Protein AF-A0A2G4FT51-F1 (afdb_monomer_lite)

Radius of gyration: 12.13 Å; chains: 1; bounding box: 29×29×32 Å

Structure (mmCIF, N/CA/C/O backbone):
data_AF-A0A2G4FT51-F1
#
_entry.id   AF-A0A2G4FT51-F1
#
loop_
_atom_site.group_PDB
_atom_site.id
_atom_site.type_symbol
_atom_site.label_atom_id
_atom_site.label_alt_id
_atom_site.label_comp_id
_atom_site.label_asym_id
_atom_site.label_entity_id
_atom_site.label_seq_id
_atom_site.pdbx_PDB_ins_code
_atom_site.Cartn_x
_atom_site.Cartn_y
_atom_site.Cartn_z
_atom_site.occupancy
_atom_site.B_iso_or_equiv
_atom_site.auth_seq_id
_atom_site.auth_comp_id
_atom_site.auth_asym_id
_atom_site.auth_atom_id
_atom_site.pdbx_PDB_model_num
ATOM 1 N N . MET A 1 1 ? 11.221 -4.744 -6.778 1.00 82.75 1 MET A N 1
ATOM 2 C CA . MET A 1 1 ? 9.784 -5.103 -6.792 1.00 82.75 1 MET A CA 1
ATOM 3 C C . MET A 1 1 ? 9.338 -5.715 -5.475 1.00 82.75 1 MET A C 1
ATOM 5 O O . MET A 1 1 ? 8.556 -5.073 -4.787 1.00 82.75 1 MET A O 1
ATOM 9 N N . ALA A 1 2 ? 9.886 -6.864 -5.067 1.00 88.75 2 ALA A N 1
ATOM 10 C CA . ALA A 1 2 ? 9.519 -7.524 -3.807 1.00 88.75 2 ALA A CA 1
ATOM 11 C C . ALA A 1 2 ? 9.589 -6.599 -2.575 1.00 88.75 2 ALA A C 1
ATOM 13 O O . ALA A 1 2 ? 8.644 -6.533 -1.800 1.00 88.75 2 ALA A O 1
ATOM 14 N N . LEU A 1 3 ? 10.651 -5.794 -2.443 1.00 91.88 3 LEU A N 1
ATOM 15 C CA . LEU A 1 3 ? 10.800 -4.863 -1.317 1.00 91.88 3 LEU A CA 1
ATOM 16 C C . LEU A 1 3 ? 9.709 -3.772 -1.285 1.00 91.88 3 LEU A C 1
ATOM 18 O O . LEU A 1 3 ? 9.207 -3.431 -0.217 1.00 91.88 3 LEU A O 1
ATOM 22 N N . ALA A 1 4 ? 9.307 -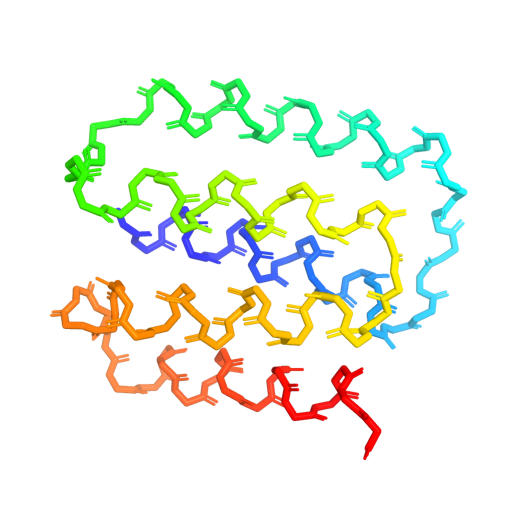3.252 -2.451 1.00 94.00 4 ALA A N 1
ATOM 23 C CA . ALA A 1 4 ? 8.231 -2.264 -2.568 1.00 94.00 4 ALA A CA 1
ATOM 24 C C . ALA A 1 4 ? 6.864 -2.872 -2.207 1.00 94.00 4 ALA A C 1
ATOM 26 O O . ALA A 1 4 ? 6.073 -2.243 -1.499 1.00 94.00 4 ALA A O 1
ATOM 27 N N . ALA A 1 5 ? 6.616 -4.116 -2.634 1.00 94.38 5 ALA A N 1
ATOM 28 C CA . ALA A 1 5 ? 5.429 -4.885 -2.267 1.00 94.38 5 ALA A CA 1
ATOM 29 C C . ALA A 1 5 ? 5.381 -5.174 -0.766 1.00 94.38 5 ALA A C 1
ATOM 31 O O . ALA A 1 5 ? 4.379 -4.863 -0.128 1.00 94.38 5 ALA A O 1
ATOM 32 N N . LEU A 1 6 ? 6.482 -5.649 -0.182 1.00 94.50 6 LEU A N 1
ATOM 33 C CA . LEU A 1 6 ? 6.592 -5.903 1.252 1.00 94.50 6 LEU A CA 1
ATOM 34 C C . LEU A 1 6 ? 6.326 -4.639 2.077 1.00 94.50 6 LEU A C 1
ATOM 36 O O . LEU A 1 6 ? 5.566 -4.675 3.042 1.00 94.50 6 LEU A O 1
ATOM 40 N N . MET A 1 7 ? 6.922 -3.506 1.698 1.00 95.88 7 MET A N 1
ATOM 41 C CA . MET A 1 7 ? 6.712 -2.239 2.402 1.00 95.88 7 MET A CA 1
ATOM 42 C C . MET A 1 7 ? 5.268 -1.745 2.301 1.00 95.88 7 MET A C 1
ATOM 44 O O . MET A 1 7 ? 4.705 -1.323 3.311 1.00 95.88 7 MET A O 1
ATOM 48 N N . SER A 1 8 ? 4.650 -1.854 1.123 1.00 95.31 8 SER A N 1
ATOM 49 C CA . SER A 1 8 ? 3.240 -1.489 0.926 1.00 95.31 8 SER A CA 1
ATOM 50 C C . SER A 1 8 ? 2.313 -2.392 1.742 1.00 95.31 8 SER A C 1
ATOM 52 O O . SER A 1 8 ? 1.435 -1.898 2.445 1.00 95.31 8 SER A O 1
ATOM 54 N N . ALA A 1 9 ? 2.568 -3.704 1.742 1.00 94.69 9 ALA A N 1
ATOM 55 C CA . ALA A 1 9 ? 1.837 -4.682 2.544 1.00 94.69 9 ALA A CA 1
ATOM 56 C C . ALA A 1 9 ? 1.977 -4.420 4.047 1.00 94.69 9 ALA A C 1
ATOM 58 O O . ALA A 1 9 ? 1.009 -4.537 4.791 1.00 94.69 9 ALA A O 1
ATOM 59 N N . ARG A 1 10 ? 3.172 -4.029 4.508 1.00 94.00 10 ARG A N 1
ATOM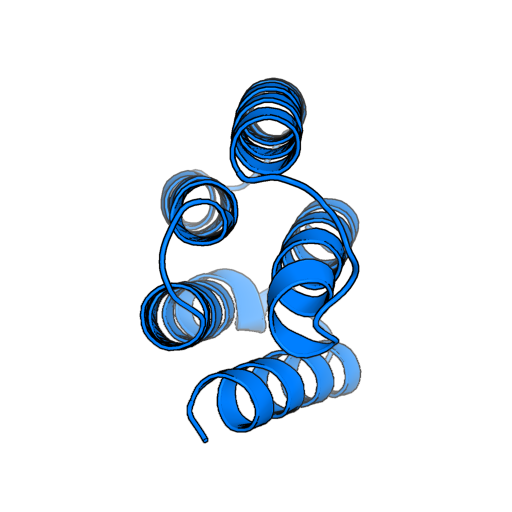 60 C CA . ARG A 1 10 ? 3.421 -3.717 5.919 1.00 94.00 10 ARG A CA 1
ATOM 61 C C . ARG A 1 10 ? 2.634 -2.491 6.378 1.00 94.00 10 ARG A C 1
ATOM 63 O O . ARG A 1 10 ? 2.080 -2.518 7.471 1.00 94.00 10 ARG A O 1
ATOM 70 N N . LEU A 1 11 ? 2.564 -1.442 5.557 1.00 93.75 11 LEU A N 1
ATOM 71 C CA . LEU A 1 11 ? 1.749 -0.263 5.864 1.00 93.75 11 LEU A CA 1
ATOM 72 C C . LEU A 1 11 ? 0.251 -0.586 5.816 1.00 93.75 11 LEU A C 1
ATOM 74 O O . LEU A 1 11 ? -0.479 -0.196 6.722 1.00 93.75 11 LEU A O 1
ATOM 78 N N . ALA A 1 12 ? -0.191 -1.352 4.816 1.00 93.62 12 ALA A N 1
ATOM 79 C CA . ALA A 1 12 ? -1.577 -1.802 4.701 1.00 93.62 12 ALA A CA 1
ATOM 80 C C . ALA A 1 12 ? -2.008 -2.671 5.896 1.00 93.62 12 ALA A C 1
ATOM 82 O O . ALA A 1 12 ? -3.098 -2.497 6.434 1.00 93.62 12 ALA A O 1
ATOM 83 N N . ARG A 1 13 ? -1.132 -3.565 6.369 1.00 91.75 13 ARG A N 1
ATOM 84 C CA . ARG A 1 13 ? -1.394 -4.410 7.540 1.00 91.75 13 ARG A CA 1
ATOM 85 C C . ARG A 1 13 ? -1.568 -3.604 8.824 1.00 91.75 13 ARG A C 1
ATOM 87 O O . ARG A 1 13 ? -2.442 -3.957 9.605 1.00 91.75 13 ARG A O 1
ATOM 94 N N . GLY A 1 14 ? -0.825 -2.510 8.998 1.00 88.00 14 GLY A N 1
ATOM 95 C CA . GLY A 1 14 ? -1.007 -1.606 10.141 1.00 88.00 14 GLY A CA 1
ATOM 96 C C . GLY A 1 14 ? -2.396 -0.954 10.193 1.00 88.00 14 GLY A C 1
ATOM 97 O O . GLY A 1 14 ? -2.846 -0.556 11.261 1.00 88.00 14 GLY A O 1
ATOM 98 N N . VAL A 1 15 ? -3.107 -0.882 9.059 1.00 88.25 15 VAL A N 1
ATOM 99 C CA . VAL A 1 15 ? -4.512 -0.437 9.013 1.00 88.25 15 VAL A CA 1
ATOM 100 C C . VAL A 1 15 ? -5.472 -1.571 9.401 1.00 88.25 15 VAL A C 1
ATOM 102 O O . VAL A 1 15 ? -6.484 -1.314 10.045 1.00 88.25 15 VAL A O 1
ATOM 105 N N . ALA A 1 16 ? -5.156 -2.824 9.050 1.00 82.50 16 ALA A N 1
ATOM 106 C CA . ALA A 1 16 ? -6.001 -3.994 9.319 1.00 82.50 16 ALA A CA 1
ATOM 107 C C . ALA A 1 16 ? -5.996 -4.431 10.792 1.00 82.50 16 ALA A C 1
ATOM 109 O O . ALA A 1 16 ? -7.023 -4.841 11.321 1.00 82.50 16 ALA A O 1
ATOM 110 N N . THR A 1 17 ? -4.839 -4.379 11.455 1.00 70.44 17 THR A N 1
ATOM 111 C CA . THR A 1 17 ? -4.666 -4.914 12.817 1.00 70.44 17 THR A CA 1
ATOM 112 C C . THR A 1 17 ? -5.180 -3.983 13.912 1.00 70.44 17 THR A C 1
ATOM 114 O O . THR A 1 17 ? -5.043 -4.306 15.090 1.00 70.44 17 THR A O 1
ATOM 117 N N . GLY A 1 18 ? -5.741 -2.822 13.552 1.00 62.34 18 GLY A N 1
ATOM 118 C CA . GLY A 1 18 ? -6.051 -1.774 14.523 1.00 62.34 18 GLY A CA 1
ATOM 119 C C . GLY A 1 18 ? -4.806 -1.299 15.278 1.00 62.34 18 GLY A C 1
ATOM 120 O O . GLY A 1 18 ? -4.937 -0.756 16.374 1.00 62.34 18 GLY A O 1
ATOM 121 N N . GLU A 1 19 ? -3.606 -1.530 14.720 1.00 58.62 19 GLU A N 1
ATOM 122 C CA . GLU A 1 19 ? -2.360 -1.034 15.292 1.00 58.62 19 GLU A CA 1
ATOM 123 C C . GLU A 1 19 ? -2.504 0.475 15.503 1.00 58.62 19 GLU A C 1
ATOM 125 O O . GLU A 1 19 ? -2.872 1.231 14.603 1.00 58.62 19 GLU A O 1
ATOM 130 N N . THR A 1 20 ? -2.240 0.870 16.743 1.00 64.06 20 THR A N 1
ATOM 131 C CA . THR A 1 20 ? -2.544 2.124 17.448 1.00 64.06 20 THR A CA 1
ATOM 132 C C . THR A 1 20 ? -1.865 3.374 16.882 1.00 64.06 20 THR A C 1
ATOM 134 O O . THR A 1 20 ? -1.649 4.346 17.600 1.00 64.06 20 THR A O 1
ATOM 137 N N . LEU A 1 21 ? -1.511 3.385 15.599 1.00 78.81 21 LEU A N 1
ATOM 138 C CA . LEU A 1 21 ? -0.920 4.549 14.967 1.00 78.81 21 LEU A CA 1
ATOM 139 C C . LEU A 1 21 ? -1.984 5.608 14.737 1.00 78.81 21 LEU A C 1
ATOM 141 O O . LEU A 1 21 ? -2.945 5.408 13.983 1.00 78.81 21 LEU A O 1
ATOM 1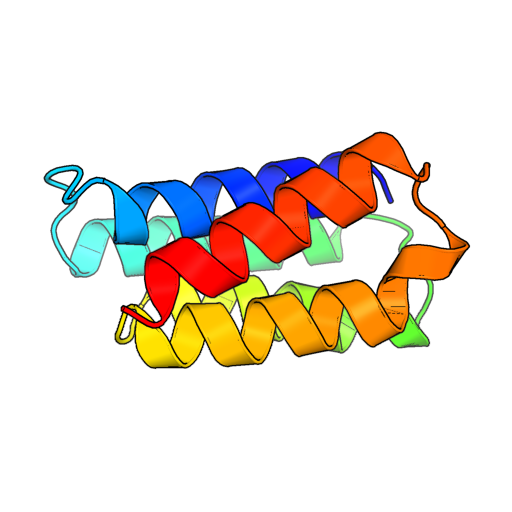45 N N . GLN A 1 22 ? -1.770 6.766 15.351 1.00 87.50 22 GLN A N 1
ATOM 146 C CA . GLN A 1 22 ? -2.601 7.931 15.110 1.00 87.50 22 GLN A CA 1
ATOM 147 C C . GLN A 1 22 ? -2.515 8.330 13.633 1.00 87.50 22 GLN A C 1
ATOM 149 O O . GLN A 1 22 ? -1.513 8.088 12.952 1.00 87.50 22 GLN A O 1
ATOM 154 N N . LEU A 1 23 ? -3.568 8.971 13.116 1.00 88.50 23 LEU A N 1
ATOM 155 C CA . LEU A 1 23 ? -3.636 9.368 11.706 1.00 88.50 23 LEU A CA 1
ATOM 156 C C . LEU A 1 23 ? -2.402 10.176 11.269 1.00 88.50 23 LEU A C 1
ATOM 158 O O . LEU A 1 23 ? -1.847 9.902 10.207 1.00 88.50 23 LEU A O 1
ATOM 162 N N . GLY A 1 24 ? -1.926 11.106 12.104 1.00 90.25 24 GLY A N 1
ATOM 163 C CA . GLY A 1 24 ? -0.728 11.900 11.811 1.00 90.25 24 GLY A CA 1
ATOM 164 C C . GLY A 1 24 ? 0.524 11.047 11.579 1.00 90.25 24 GLY A C 1
ATOM 165 O O . GLY A 1 24 ? 1.288 11.296 10.650 1.00 90.25 24 GLY A O 1
ATOM 166 N N . GLU A 1 25 ? 0.704 9.972 12.344 1.00 92.31 25 GLU A N 1
ATOM 167 C CA . GLU A 1 25 ? 1.833 9.059 12.167 1.00 92.31 25 GLU A CA 1
ATOM 168 C C . GLU A 1 25 ? 1.701 8.220 10.892 1.00 92.31 25 GLU A C 1
ATOM 170 O O . GLU A 1 25 ? 2.706 7.910 10.244 1.00 92.31 25 GLU A O 1
ATOM 175 N N . ARG A 1 26 ? 0.469 7.856 10.507 1.00 92.31 26 ARG A N 1
ATOM 176 C CA . ARG A 1 26 ? 0.204 7.167 9.234 1.00 92.31 26 ARG A CA 1
ATOM 177 C C . ARG A 1 26 ? 0.504 8.072 8.045 1.00 92.31 26 ARG A C 1
ATOM 179 O O . ARG A 1 26 ? 1.133 7.616 7.094 1.00 92.31 26 ARG A O 1
ATOM 186 N N . VAL A 1 27 ? 0.141 9.353 8.126 1.00 94.56 27 VAL A N 1
ATOM 187 C CA . VAL A 1 27 ? 0.473 10.367 7.112 1.00 94.56 27 VAL A CA 1
ATOM 188 C C . VAL A 1 27 ? 1.988 10.502 6.955 1.00 94.56 27 VAL A C 1
ATOM 190 O O . VAL A 1 27 ? 2.496 10.394 5.838 1.00 94.56 27 VAL A O 1
ATOM 193 N N . THR A 1 28 ? 2.728 10.644 8.058 1.00 95.38 28 THR A N 1
ATOM 194 C CA . THR A 1 28 ? 4.198 10.733 8.028 1.00 95.38 28 THR A CA 1
ATOM 195 C C . THR A 1 28 ? 4.831 9.483 7.416 1.00 95.38 28 THR A C 1
ATOM 197 O O . THR A 1 28 ? 5.709 9.586 6.556 1.00 95.38 28 THR A O 1
ATOM 200 N N . ARG A 1 29 ? 4.362 8.286 7.799 1.00 94.50 29 ARG A N 1
ATOM 201 C CA . ARG A 1 29 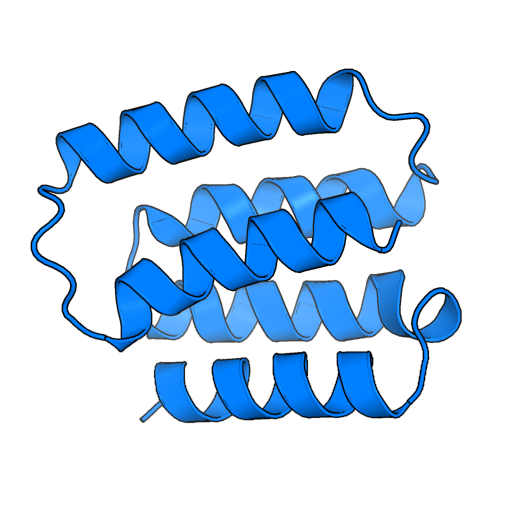? 4.858 7.024 7.226 1.00 94.50 29 ARG A CA 1
ATOM 202 C C . ARG A 1 29 ? 4.542 6.898 5.737 1.00 94.50 29 ARG A C 1
ATOM 204 O O . ARG A 1 29 ? 5.415 6.472 4.984 1.00 94.50 29 ARG A O 1
ATOM 211 N N . ALA A 1 30 ? 3.343 7.285 5.305 1.00 95.81 30 ALA A N 1
ATOM 212 C CA . ALA A 1 30 ? 2.959 7.262 3.897 1.00 95.81 30 ALA A CA 1
ATOM 213 C C . ALA A 1 30 ? 3.816 8.226 3.061 1.00 95.81 30 ALA A C 1
ATOM 215 O O . ALA A 1 30 ? 4.308 7.856 1.996 1.00 95.81 30 ALA A O 1
ATOM 216 N N . ALA A 1 31 ? 4.068 9.440 3.561 1.00 96.38 31 ALA A N 1
ATOM 217 C CA . ALA A 1 31 ? 4.939 10.407 2.898 1.00 96.38 31 ALA A CA 1
ATOM 218 C C . ALA A 1 31 ? 6.378 9.879 2.756 1.00 96.38 31 ALA A C 1
ATOM 220 O O . ALA A 1 31 ? 6.921 9.866 1.649 1.00 96.38 31 ALA A O 1
ATOM 221 N N . ALA A 1 32 ? 6.964 9.365 3.843 1.00 96.50 32 ALA A N 1
ATOM 222 C CA . ALA A 1 32 ? 8.306 8.784 3.824 1.00 96.50 32 ALA A CA 1
ATOM 223 C C . ALA A 1 32 ? 8.402 7.583 2.866 1.00 96.50 32 ALA A C 1
ATOM 225 O O . ALA A 1 32 ? 9.363 7.462 2.105 1.00 96.50 32 ALA A O 1
ATOM 226 N N . ALA A 1 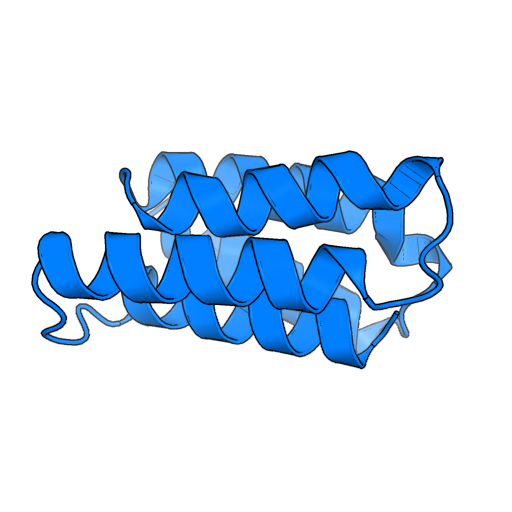33 ? 7.383 6.722 2.847 1.00 96.62 33 ALA A N 1
ATOM 227 C CA . ALA A 1 33 ? 7.333 5.583 1.941 1.00 96.62 33 ALA A CA 1
ATOM 228 C C . ALA A 1 33 ? 7.196 6.004 0.470 1.00 96.62 33 ALA A C 1
ATOM 230 O O . ALA A 1 33 ? 7.843 5.391 -0.373 1.00 96.62 33 ALA A O 1
ATOM 231 N N . LYS A 1 34 ? 6.442 7.064 0.141 1.00 95.81 34 LYS A N 1
ATOM 232 C CA . LYS A 1 34 ? 6.394 7.608 -1.231 1.00 95.81 34 LYS A CA 1
ATOM 233 C C . LYS A 1 34 ? 7.764 8.115 -1.694 1.00 95.81 34 LYS A C 1
ATOM 235 O O . LYS A 1 34 ? 8.170 7.806 -2.813 1.00 95.81 34 LYS A O 1
ATOM 240 N N . VAL A 1 35 ? 8.495 8.831 -0.836 1.00 96.44 35 VAL A N 1
ATOM 241 C CA . VAL A 1 35 ? 9.864 9.297 -1.137 1.00 96.44 35 VAL A CA 1
ATOM 242 C C . VAL A 1 35 ? 10.804 8.113 -1.361 1.00 96.44 35 VAL A C 1
ATOM 244 O O . VAL A 1 35 ? 11.543 8.082 -2.342 1.00 96.44 35 VAL A O 1
ATOM 247 N N . TRP A 1 36 ? 10.738 7.106 -0.491 1.00 96.56 36 TRP A N 1
ATOM 248 C CA . TRP A 1 36 ? 11.543 5.898 -0.633 1.00 96.56 36 TRP A CA 1
ATOM 249 C C . TRP A 1 36 ? 11.179 5.089 -1.889 1.00 96.56 36 TRP A C 1
ATOM 251 O O . TRP A 1 36 ? 12.063 4.633 -2.599 1.00 96.56 36 TRP A O 1
ATOM 261 N N . LEU A 1 37 ? 9.897 4.959 -2.241 1.00 95.19 37 LEU A N 1
ATOM 262 C CA . LEU A 1 37 ? 9.479 4.305 -3.487 1.00 95.19 37 LEU A CA 1
ATOM 263 C C . LEU A 1 37 ? 10.005 5.037 -4.729 1.00 95.19 37 LEU A C 1
ATOM 265 O O . LEU A 1 37 ? 10.360 4.385 -5.709 1.00 95.19 37 LEU A O 1
ATOM 269 N N . ALA A 1 38 ? 10.071 6.370 -4.687 1.00 93.00 38 ALA A N 1
ATOM 270 C CA . ALA A 1 38 ? 10.598 7.180 -5.781 1.00 93.00 38 ALA A CA 1
ATOM 271 C C . ALA A 1 38 ? 12.110 6.991 -5.998 1.00 93.00 38 ALA A C 1
ATOM 273 O O . ALA A 1 38 ? 12.584 7.212 -7.111 1.00 93.00 38 ALA A O 1
ATOM 274 N N . SER A 1 39 ? 12.859 6.550 -4.978 1.00 94.81 39 SER A N 1
ATOM 275 C CA . SER A 1 39 ? 14.285 6.232 -5.121 1.00 94.81 39 SER A CA 1
ATOM 276 C C . SER A 1 39 ? 14.545 4.837 -5.700 1.00 94.81 39 SER A C 1
ATOM 278 O O . SER A 1 39 ? 15.668 4.537 -6.103 1.00 94.81 39 SER A O 1
ATOM 280 N N . LEU A 1 40 ? 13.522 3.978 -5.785 1.00 93.06 40 LEU A N 1
ATOM 281 C CA . LEU A 1 40 ? 13.645 2.639 -6.351 1.00 93.06 40 LEU A CA 1
ATOM 282 C C . LEU A 1 40 ? 13.492 2.649 -7.877 1.00 93.06 40 LEU A C 1
ATOM 284 O O . LEU A 1 40 ? 12.603 3.287 -8.444 1.00 93.06 40 LEU A O 1
ATOM 288 N N . ALA A 1 41 ? 14.291 1.823 -8.552 1.00 91.25 41 ALA A N 1
ATOM 289 C CA . ALA A 1 41 ? 14.158 1.555 -9.982 1.00 91.25 41 ALA A CA 1
ATOM 290 C C . ALA A 1 41 ? 12.959 0.624 -10.272 1.00 91.25 41 ALA A C 1
ATOM 292 O O . ALA A 1 41 ? 13.118 -0.546 -10.614 1.00 91.25 41 ALA A O 1
ATOM 293 N N . LEU A 1 42 ? 11.736 1.133 -10.090 1.00 88.69 42 LEU A N 1
ATOM 294 C CA . LEU A 1 42 ? 10.496 0.410 -10.394 1.00 88.69 42 LEU A CA 1
ATOM 295 C C . LEU A 1 42 ? 10.057 0.647 -11.850 1.00 88.69 42 LEU A C 1
ATOM 297 O O . LEU A 1 42 ? 10.173 1.787 -12.330 1.00 88.69 42 LEU A O 1
ATOM 301 N N . PRO A 1 43 ? 9.485 -0.372 -12.529 1.00 89.94 43 PRO A N 1
ATOM 302 C CA . PRO A 1 43 ? 8.824 -0.205 -13.822 1.00 89.94 43 PRO A CA 1
ATOM 303 C C . PRO A 1 43 ? 7.779 0.909 -13.775 1.00 89.94 43 PRO A C 1
ATOM 305 O O . PRO A 1 43 ? 7.001 0.988 -12.819 1.00 89.94 43 PRO A O 1
ATOM 308 N N . ALA A 1 44 ? 7.726 1.744 -14.817 1.00 88.06 44 ALA A N 1
ATOM 309 C CA . ALA A 1 44 ? 6.837 2.907 -14.877 1.00 88.06 44 ALA A CA 1
ATOM 310 C C . ALA A 1 44 ? 5.362 2.547 -14.618 1.00 88.06 44 ALA A C 1
ATOM 312 O O . ALA A 1 44 ? 4.674 3.250 -13.880 1.00 88.06 44 ALA A O 1
ATOM 313 N N . THR A 1 45 ? 4.919 1.401 -15.138 1.00 88.81 45 THR A N 1
ATOM 314 C CA . THR A 1 45 ? 3.561 0.855 -14.985 1.00 88.81 45 THR A CA 1
ATOM 315 C C . THR A 1 45 ? 3.184 0.533 -13.536 1.00 88.81 45 THR A C 1
ATOM 317 O O . THR A 1 45 ? 2.010 0.564 -13.183 1.00 88.81 45 THR A O 1
ATOM 320 N N . THR A 1 46 ? 4.169 0.270 -12.672 1.00 92.62 46 THR A N 1
ATOM 321 C CA . THR A 1 46 ? 3.949 -0.137 -11.271 1.00 92.62 46 THR A CA 1
ATOM 322 C C . THR A 1 46 ? 4.115 1.003 -10.267 1.00 92.62 46 THR A C 1
ATOM 324 O O . THR A 1 46 ? 3.607 0.912 -9.150 1.00 92.62 46 THR A O 1
ATOM 327 N N . ARG A 1 47 ? 4.756 2.114 -10.661 1.00 92.56 47 ARG A N 1
ATOM 328 C CA . ARG A 1 47 ? 5.021 3.264 -9.774 1.00 92.56 47 ARG A CA 1
ATOM 329 C C . ARG A 1 47 ? 3.742 3.867 -9.198 1.00 92.56 47 ARG A C 1
ATOM 331 O O . ARG A 1 47 ? 3.658 4.094 -7.993 1.00 92.56 47 ARG A O 1
ATOM 338 N N . VAL A 1 48 ? 2.745 4.101 -10.052 1.00 93.94 48 VAL A N 1
ATOM 339 C CA . VAL A 1 48 ? 1.464 4.697 -9.644 1.00 93.94 48 VAL A CA 1
ATOM 340 C C . VAL A 1 48 ? 0.684 3.768 -8.701 1.00 93.94 48 VAL A C 1
ATOM 342 O O . VAL A 1 48 ? 0.285 4.241 -7.637 1.00 93.94 48 VAL A O 1
ATOM 345 N N . PRO A 1 49 ? 0.504 2.465 -9.001 1.00 95.31 49 PRO A N 1
ATOM 346 C CA . PRO A 1 49 ? -0.107 1.520 -8.064 1.00 95.31 49 PRO A CA 1
ATOM 347 C C . PRO A 1 49 ? 0.573 1.465 -6.687 1.00 95.31 49 PRO A C 1
ATOM 349 O O . PRO A 1 49 ? -0.123 1.486 -5.673 1.00 95.31 49 PRO A O 1
ATOM 352 N N . PHE A 1 50 ? 1.911 1.465 -6.627 1.00 96.06 50 PHE A N 1
ATOM 353 C CA . PHE A 1 50 ? 2.639 1.500 -5.352 1.00 96.06 50 PHE A CA 1
ATOM 354 C C . PHE A 1 50 ? 2.388 2.789 -4.567 1.00 96.06 50 PHE A C 1
ATOM 356 O O . PHE A 1 50 ? 2.045 2.732 -3.386 1.00 96.06 50 PHE A O 1
ATOM 363 N N . ALA A 1 51 ? 2.507 3.949 -5.218 1.00 95.81 51 ALA A N 1
ATOM 364 C CA . ALA A 1 51 ? 2.269 5.235 -4.570 1.00 95.81 51 ALA A CA 1
ATOM 365 C C . ALA A 1 51 ? 0.829 5.356 -4.044 1.00 95.81 51 ALA A C 1
ATOM 367 O O . ALA A 1 51 ? 0.630 5.774 -2.904 1.00 95.81 51 ALA A O 1
ATOM 368 N N . ARG A 1 52 ? -0.163 4.923 -4.835 1.00 96.31 52 ARG A N 1
ATOM 369 C CA . ARG A 1 52 ? -1.581 4.921 -4.441 1.00 96.31 52 ARG A CA 1
ATOM 370 C C . ARG A 1 52 ? -1.859 3.985 -3.270 1.00 96.31 52 ARG A C 1
ATOM 372 O O . ARG A 1 52 ? -2.578 4.368 -2.355 1.00 96.31 52 ARG A O 1
ATOM 379 N N . CYS A 1 53 ? -1.276 2.785 -3.268 1.00 96.50 53 CYS A N 1
ATOM 380 C CA . CYS A 1 53 ? -1.426 1.854 -2.150 1.00 96.50 53 CYS A CA 1
ATOM 381 C C . CYS A 1 53 ? -0.893 2.459 -0.849 1.00 96.50 53 CYS A C 1
ATOM 383 O O . CYS A 1 53 ? -1.573 2.409 0.170 1.00 96.50 53 CYS A O 1
ATOM 385 N N . VAL A 1 54 ? 0.284 3.085 -0.882 1.00 96.56 54 VAL A N 1
ATOM 386 C CA . VAL A 1 54 ? 0.861 3.753 0.293 1.00 96.56 54 VAL A CA 1
ATOM 387 C C . VAL A 1 54 ? 0.028 4.958 0.733 1.00 96.56 54 VAL A C 1
ATOM 389 O O . VAL A 1 54 ? -0.159 5.180 1.921 1.00 96.56 54 VAL A O 1
ATOM 392 N N . GLU A 1 55 ? -0.501 5.740 -0.200 1.00 96.44 55 GLU A N 1
ATOM 393 C CA . GLU A 1 55 ? -1.341 6.895 0.123 1.00 96.44 55 GLU A CA 1
ATOM 394 C C . GLU A 1 55 ? -2.676 6.491 0.760 1.00 96.44 55 GLU A C 1
ATOM 396 O O . GLU A 1 55 ? -3.105 7.097 1.746 1.00 96.44 55 GLU A O 1
ATOM 401 N N . SER A 1 56 ? -3.283 5.407 0.269 1.00 96.38 56 SER A N 1
ATOM 402 C CA . SER A 1 56 ? -4.551 4.886 0.788 1.00 96.38 56 SER A CA 1
ATOM 403 C C . SER A 1 56 ? -4.490 4.486 2.264 1.00 96.38 56 SER A C 1
ATOM 405 O O . SER A 1 56 ? -5.516 4.514 2.934 1.00 96.38 56 SER A O 1
ATOM 407 N N . THR A 1 57 ? -3.304 4.203 2.828 1.00 95.25 57 THR A N 1
ATOM 408 C CA . THR A 1 57 ? -3.168 3.848 4.257 1.00 95.25 57 THR A CA 1
ATOM 409 C C . THR A 1 57 ? -3.462 5.007 5.210 1.00 95.25 57 THR A C 1
ATOM 411 O O . THR A 1 57 ? -3.499 4.831 6.428 1.00 95.25 57 THR A O 1
ATOM 414 N N . THR A 1 58 ? -3.647 6.213 4.672 1.00 94.50 58 THR A N 1
ATOM 415 C CA . THR A 1 58 ? -4.140 7.372 5.425 1.00 94.50 58 THR A CA 1
ATOM 416 C C . THR A 1 58 ? -5.670 7.407 5.530 1.00 94.50 58 THR A C 1
ATOM 418 O O . THR A 1 58 ? -6.189 8.087 6.412 1.00 94.50 58 THR A O 1
ATOM 421 N N . GLY A 1 59 ? -6.377 6.648 4.686 1.00 92.31 59 GLY A N 1
ATOM 422 C CA . GLY A 1 59 ? -7.834 6.548 4.640 1.00 92.31 59 GLY A CA 1
ATOM 423 C C . GLY A 1 59 ? -8.392 5.366 5.433 1.00 92.31 59 GLY A C 1
ATOM 424 O O . GLY A 1 59 ? -7.900 5.023 6.512 1.00 92.31 59 GLY A O 1
ATOM 425 N N . THR A 1 60 ? -9.455 4.765 4.900 1.00 91.88 60 THR A N 1
ATOM 426 C CA . THR A 1 60 ? -10.166 3.634 5.508 1.00 91.88 60 THR A CA 1
ATOM 427 C C . THR A 1 60 ? -9.556 2.291 5.106 1.00 91.88 60 THR A C 1
ATOM 429 O O . THR A 1 60 ? -8.840 2.186 4.110 1.00 91.88 60 THR A O 1
ATOM 432 N N . SER A 1 61 ? -9.874 1.224 5.843 1.00 92.62 61 SER A N 1
ATOM 433 C CA . SER A 1 61 ? -9.460 -0.134 5.467 1.00 92.62 61 SER A CA 1
ATOM 434 C C . SER A 1 61 ? -9.972 -0.529 4.074 1.00 92.62 61 SER A C 1
ATOM 436 O O . SER A 1 61 ? -9.245 -1.166 3.311 1.00 92.62 61 SER A O 1
ATOM 438 N N . LEU A 1 62 ? -11.172 -0.074 3.697 1.00 94.44 62 LEU A N 1
ATOM 439 C CA . LEU A 1 62 ? -11.763 -0.325 2.384 1.00 94.44 62 LEU A CA 1
ATOM 440 C C . LEU A 1 62 ? -10.972 0.353 1.252 1.00 94.44 62 LEU A C 1
ATOM 442 O O . LEU A 1 62 ? -10.736 -0.271 0.214 1.00 94.44 62 LEU A O 1
ATOM 446 N N . ASP A 1 63 ? -10.502 1.586 1.469 1.00 94.69 63 ASP A N 1
ATOM 447 C CA . ASP A 1 63 ? -9.649 2.297 0.505 1.00 94.69 63 ASP A CA 1
ATOM 448 C C . ASP A 1 63 ? -8.347 1.524 0.261 1.00 94.69 63 ASP A C 1
ATOM 450 O O . ASP A 1 63 ? -7.930 1.315 -0.884 1.00 94.69 63 ASP A O 1
ATOM 454 N N . VAL A 1 64 ? -7.736 1.032 1.344 1.00 95.62 64 VAL A N 1
ATOM 455 C CA . VAL A 1 64 ? -6.512 0.225 1.279 1.00 95.62 64 VAL A CA 1
ATOM 456 C C 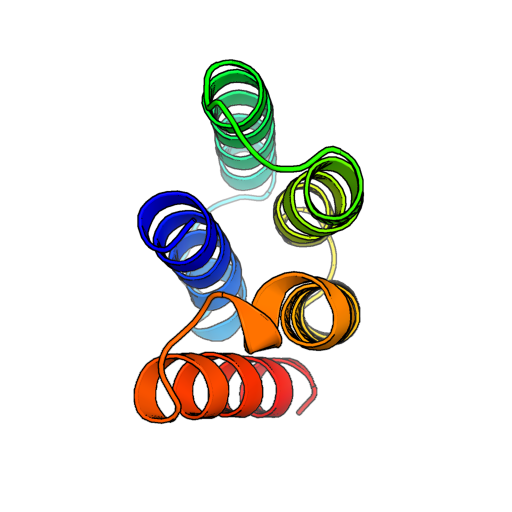. VAL A 1 64 ? -6.759 -1.092 0.556 1.00 95.62 64 VAL A C 1
ATOM 458 O O . VAL A 1 64 ? -5.953 -1.481 -0.288 1.00 95.62 64 VAL A O 1
ATOM 461 N N . ALA A 1 65 ? -7.878 -1.770 0.825 1.00 96.50 65 ALA A N 1
ATOM 462 C CA . ALA A 1 65 ? -8.236 -3.009 0.141 1.00 96.50 65 ALA A CA 1
ATOM 463 C C . ALA A 1 65 ? -8.318 -2.818 -1.383 1.00 96.50 65 ALA A C 1
ATOM 465 O O . ALA A 1 65 ? -7.755 -3.612 -2.142 1.00 96.50 65 ALA A O 1
ATOM 466 N N . GLY A 1 66 ? -8.986 -1.754 -1.842 1.00 96.44 66 GLY A N 1
ATOM 467 C CA . GLY A 1 66 ? -9.107 -1.439 -3.268 1.00 96.44 66 GLY A CA 1
ATOM 468 C C . GLY A 1 66 ? -7.761 -1.108 -3.921 1.00 96.44 66 GLY A C 1
ATOM 469 O O . GLY A 1 66 ? -7.435 -1.621 -5.001 1.00 96.44 66 GLY A O 1
ATOM 470 N N . ALA A 1 67 ? -6.943 -0.300 -3.245 1.00 96.81 67 ALA A N 1
ATOM 471 C CA . ALA A 1 67 ? -5.617 0.059 -3.735 1.00 96.81 67 ALA A CA 1
ATOM 472 C C . ALA A 1 67 ? -4.668 -1.152 -3.777 1.00 96.81 67 ALA A C 1
ATOM 474 O O . ALA A 1 67 ? -3.918 -1.312 -4.742 1.00 96.81 67 ALA A O 1
ATOM 475 N N . LEU A 1 68 ? -4.751 -2.049 -2.790 1.00 96.38 68 LEU A N 1
ATOM 476 C CA . LEU A 1 68 ? -3.933 -3.256 -2.722 1.00 96.38 68 LEU A CA 1
ATOM 477 C C . LEU A 1 68 ? -4.275 -4.250 -3.840 1.00 96.38 68 LEU A C 1
ATOM 479 O O . LEU A 1 68 ? -3.368 -4.796 -4.464 1.00 96.38 68 LEU A O 1
ATOM 483 N N . ARG A 1 69 ? -5.561 -4.430 -4.177 1.00 96.38 69 ARG A N 1
ATOM 484 C CA . ARG A 1 69 ? -5.966 -5.242 -5.346 1.00 96.38 69 ARG A CA 1
ATOM 485 C C . ARG A 1 69 ? -5.440 -4.659 -6.655 1.00 96.38 69 ARG A C 1
ATOM 487 O O . ARG A 1 69 ? -4.940 -5.396 -7.501 1.00 96.38 69 ARG A O 1
ATOM 494 N N . SER A 1 70 ? -5.506 -3.336 -6.803 1.00 95.31 70 SER A N 1
ATOM 495 C CA . SER A 1 70 ? -4.970 -2.640 -7.982 1.00 95.31 70 SER A CA 1
ATOM 496 C C . SER A 1 70 ? -3.451 -2.814 -8.103 1.00 95.31 70 SER A C 1
ATOM 498 O O . SER A 1 70 ? -2.924 -2.987 -9.200 1.00 95.31 70 SER A O 1
ATOM 500 N N . LEU A 1 71 ? -2.742 -2.814 -6.971 1.00 95.12 71 LEU A N 1
ATOM 501 C CA . LEU A 1 71 ? -1.312 -3.103 -6.905 1.00 95.12 71 LEU A CA 1
ATOM 502 C C . LEU A 1 71 ? -1.005 -4.545 -7.313 1.00 95.12 71 LEU A C 1
ATOM 504 O O . LEU A 1 71 ? -0.102 -4.749 -8.121 1.00 95.12 71 LEU A O 1
ATOM 508 N N . VAL A 1 72 ? -1.758 -5.529 -6.812 1.00 95.94 72 VAL A N 1
ATOM 509 C CA . VAL A 1 72 ? -1.600 -6.940 -7.206 1.00 95.94 72 VAL A CA 1
ATOM 510 C C . VAL A 1 72 ? -1.825 -7.115 -8.707 1.00 95.94 72 VAL A C 1
ATOM 512 O O . VAL A 1 72 ? -1.010 -7.754 -9.364 1.00 95.94 72 VAL A O 1
ATOM 515 N N . ALA A 1 73 ? -2.853 -6.487 -9.280 1.00 95.12 73 ALA A N 1
ATOM 516 C CA . ALA A 1 73 ? -3.106 -6.555 -10.719 1.00 95.12 73 ALA A CA 1
ATOM 517 C C . ALA A 1 73 ? -1.944 -5.985 -11.556 1.00 95.12 73 ALA A C 1
ATOM 519 O O . ALA A 1 73 ? -1.601 -6.536 -12.598 1.00 95.12 73 ALA A O 1
ATOM 520 N N . ALA A 1 74 ? -1.311 -4.900 -11.097 1.00 93.88 74 ALA A N 1
ATOM 521 C CA . ALA A 1 74 ? -0.228 -4.247 -11.831 1.00 93.88 74 ALA A CA 1
ATOM 522 C C . ALA A 1 74 ? 1.152 -4.893 -11.622 1.00 93.88 74 ALA A C 1
ATOM 524 O O . ALA A 1 74 ? 1.990 -4.862 -12.521 1.00 93.88 74 ALA A O 1
ATOM 525 N N . ALA A 1 75 ? 1.418 -5.428 -10.429 1.00 92.81 75 ALA A N 1
ATOM 526 C CA . ALA A 1 75 ? 2.735 -5.924 -10.034 1.00 92.81 75 ALA A CA 1
ATOM 527 C C . ALA A 1 75 ? 2.800 -7.451 -9.878 1.00 92.81 75 ALA A C 1
ATOM 529 O O . ALA A 1 75 ? 3.896 -7.980 -9.712 1.00 92.81 75 ALA A O 1
ATOM 530 N N . GLY A 1 76 ? 1.669 -8.159 -9.945 1.00 91.25 76 GLY A N 1
ATOM 531 C CA . GLY A 1 76 ? 1.571 -9.594 -9.665 1.00 91.25 76 GLY A CA 1
ATOM 532 C C . GLY A 1 76 ? 2.435 -10.458 -10.577 1.00 91.25 76 GLY A C 1
ATOM 533 O O . GLY A 1 76 ? 3.050 -11.402 -10.103 1.00 91.25 76 GLY A O 1
ATOM 534 N N . ALA A 1 77 ? 2.597 -10.073 -11.847 1.00 91.50 77 ALA A N 1
ATOM 535 C CA . ALA A 1 77 ? 3.501 -10.755 -12.780 1.00 91.50 77 ALA A CA 1
ATOM 536 C C . ALA A 1 77 ? 4.990 -10.675 -12.375 1.00 91.50 77 ALA A C 1
ATOM 538 O O . ALA A 1 77 ? 5.815 -11.423 -12.891 1.00 91.50 77 ALA A O 1
ATOM 539 N N . HIS A 1 78 ? 5.344 -9.762 -11.465 1.00 90.50 78 HIS A N 1
ATOM 540 C CA . HIS A 1 78 ? 6.698 -9.580 -10.936 1.00 90.50 78 HIS A CA 1
ATOM 541 C C . HIS A 1 78 ? 6.879 -10.158 -9.523 1.00 90.50 78 HIS A C 1
ATOM 543 O O . HIS A 1 78 ? 7.920 -9.925 -8.903 1.00 90.50 78 HIS A O 1
ATOM 549 N N . LEU A 1 79 ? 5.864 -10.841 -8.994 1.00 92.00 79 LEU A N 1
ATOM 550 C CA . LEU A 1 79 ? 5.856 -11.459 -7.673 1.00 92.00 79 LEU A CA 1
ATOM 551 C C . LEU A 1 79 ? 5.667 -12.970 -7.820 1.00 92.00 79 LEU A C 1
ATOM 553 O O . LEU A 1 79 ? 5.078 -13.451 -8.785 1.00 92.00 79 LEU A O 1
ATOM 557 N N . ASP A 1 80 ? 6.174 -13.724 -6.855 1.00 94.38 80 ASP A N 1
ATOM 558 C CA . ASP A 1 80 ? 5.912 -15.152 -6.765 1.00 94.38 80 ASP A CA 1
ATOM 559 C C . ASP A 1 80 ? 4.470 -15.414 -6.303 1.00 94.38 80 ASP A C 1
ATOM 561 O O . ASP A 1 80 ? 3.843 -14.597 -5.621 1.00 94.38 80 ASP A O 1
ATOM 565 N N . GLY A 1 81 ? 3.937 -16.577 -6.687 1.00 94.62 81 GLY A N 1
ATOM 566 C CA . GLY A 1 81 ? 2.561 -16.975 -6.381 1.00 94.62 81 GLY A CA 1
ATOM 567 C C . GLY A 1 81 ? 2.188 -16.841 -4.896 1.00 94.62 81 GLY A C 1
ATOM 568 O O . GLY A 1 81 ? 1.154 -16.236 -4.606 1.00 94.62 81 GLY A O 1
ATOM 569 N N . PRO A 1 82 ? 3.012 -17.336 -3.949 1.00 95.31 82 PRO A N 1
ATOM 570 C CA . PRO A 1 82 ? 2.771 -17.156 -2.517 1.00 95.31 82 PRO A CA 1
ATOM 571 C C . PRO A 1 82 ? 2.642 -15.688 -2.090 1.00 95.31 82 PRO A C 1
ATOM 573 O O . PRO A 1 82 ? 1.661 -15.336 -1.434 1.00 95.31 82 PRO A O 1
ATOM 576 N N . SER A 1 83 ? 3.552 -14.807 -2.523 1.00 94.38 83 SER A N 1
ATOM 577 C CA . SER A 1 83 ? 3.464 -13.369 -2.221 1.00 94.38 83 SER A CA 1
ATOM 578 C C . SER A 1 83 ? 2.171 -12.741 -2.744 1.00 94.38 83 SER A C 1
ATOM 580 O O . SER A 1 83 ? 1.532 -11.960 -2.041 1.00 94.38 83 SER A O 1
ATOM 582 N N . VAL A 1 84 ? 1.745 -13.091 -3.963 1.00 96.56 84 VAL A N 1
ATOM 583 C CA . VAL A 1 84 ? 0.469 -12.611 -4.522 1.00 96.56 84 VAL A CA 1
ATOM 584 C C . VAL A 1 84 ? -0.707 -13.054 -3.650 1.00 96.56 84 VAL A C 1
ATOM 586 O O . VAL A 1 84 ? -1.546 -12.231 -3.281 1.00 96.56 84 VAL A O 1
ATOM 589 N N . GLN A 1 85 ? -0.740 -14.328 -3.254 1.00 96.44 85 GLN A N 1
ATOM 590 C CA . GLN A 1 85 ? -1.803 -14.870 -2.404 1.00 96.44 85 GLN A CA 1
ATOM 591 C C . GLN A 1 85 ? -1.861 -14.193 -1.028 1.00 96.44 85 GLN A C 1
ATOM 593 O O . GLN A 1 85 ? -2.954 -13.968 -0.499 1.00 96.44 85 GLN A O 1
ATOM 598 N N . GLU A 1 86 ? -0.713 -13.851 -0.443 1.00 95.50 86 GLU A N 1
ATOM 599 C CA . GLU A 1 86 ? -0.651 -13.103 0.815 1.00 95.50 86 GLU A CA 1
ATOM 600 C C . GLU A 1 86 ? -1.230 -11.693 0.678 1.00 95.50 86 GLU A C 1
ATOM 602 O O . GLU A 1 86 ? -2.033 -11.274 1.517 1.00 95.50 86 GLU A O 1
ATOM 607 N N . LEU A 1 87 ? -0.885 -10.977 -0.397 1.00 95.81 87 LEU A N 1
ATOM 608 C CA . LEU A 1 87 ? -1.421 -9.642 -0.671 1.00 95.81 87 LEU A CA 1
ATOM 609 C C . LEU A 1 87 ? -2.937 -9.671 -0.885 1.00 95.81 87 LEU A C 1
ATOM 611 O O . LEU A 1 87 ? -3.661 -8.835 -0.345 1.00 95.81 87 LEU A O 1
ATOM 615 N N . GLU A 1 88 ? -3.439 -10.654 -1.629 1.00 96.44 88 GLU A N 1
ATOM 616 C CA . GLU A 1 88 ? -4.878 -10.833 -1.815 1.00 96.44 88 GLU A CA 1
ATOM 617 C C . GLU A 1 88 ? -5.597 -11.185 -0.511 1.00 96.44 88 GLU A C 1
ATOM 619 O O . GLU A 1 88 ? -6.698 -10.694 -0.256 1.00 96.44 88 GLU A O 1
ATOM 624 N N . ARG A 1 89 ? -4.989 -12.028 0.335 1.00 95.88 89 ARG A N 1
ATOM 625 C CA . ARG A 1 89 ? -5.537 -12.360 1.655 1.00 95.88 89 ARG A CA 1
ATOM 626 C C . ARG A 1 89 ? -5.644 -11.110 2.521 1.00 95.88 89 ARG A C 1
ATOM 628 O O . ARG A 1 89 ? -6.695 -10.896 3.118 1.00 95.88 89 ARG A O 1
ATOM 635 N N . LEU A 1 90 ? -4.612 -10.268 2.531 1.00 95.50 90 LEU A N 1
ATOM 636 C CA . LEU A 1 90 ? -4.632 -8.991 3.239 1.00 95.50 90 LEU A CA 1
ATOM 637 C C . LEU A 1 90 ? -5.717 -8.052 2.686 1.00 95.50 90 LEU A C 1
ATOM 639 O O . LEU A 1 90 ? -6.459 -7.446 3.455 1.00 95.50 90 LEU A O 1
ATOM 643 N N . ALA A 1 91 ? -5.871 -7.972 1.362 1.00 96.12 91 ALA A N 1
ATOM 644 C CA . ALA A 1 91 ? -6.914 -7.157 0.737 1.00 96.12 91 ALA A CA 1
ATOM 645 C C . ALA A 1 91 ? -8.336 -7.636 1.077 1.00 96.12 91 ALA A C 1
ATOM 647 O O . ALA A 1 91 ? -9.257 -6.822 1.131 1.00 96.12 91 ALA A O 1
ATOM 648 N N . ARG A 1 92 ? -8.533 -8.944 1.287 1.00 95.44 92 ARG A N 1
ATOM 649 C CA . ARG A 1 92 ? -9.803 -9.499 1.781 1.00 95.44 92 ARG A CA 1
ATOM 650 C C . ARG A 1 92 ? -10.040 -9.124 3.243 1.00 95.44 92 ARG A C 1
ATOM 652 O O . ARG A 1 92 ? -11.098 -8.597 3.542 1.00 95.44 92 ARG A O 1
ATOM 659 N N . GLN A 1 93 ? -9.041 -9.291 4.111 1.00 94.00 93 GLN A N 1
ATOM 660 C CA . GLN A 1 93 ? -9.138 -8.918 5.533 1.00 94.00 93 GLN A CA 1
ATOM 661 C C . GLN A 1 93 ? -9.485 -7.438 5.742 1.00 94.00 93 GLN A C 1
ATOM 663 O O . GLN A 1 93 ? -10.251 -7.098 6.634 1.00 94.00 93 GLN A O 1
ATOM 668 N N . LEU A 1 94 ? -8.931 -6.555 4.911 1.00 92.56 94 LEU A N 1
ATOM 669 C CA . LEU A 1 94 ? -9.188 -5.114 4.969 1.00 92.56 94 LEU A CA 1
ATOM 670 C C . LEU A 1 94 ? -10.597 -4.713 4.502 1.00 92.56 94 LEU A C 1
ATOM 672 O O . LEU A 1 94 ? -11.086 -3.649 4.882 1.00 92.56 94 LEU A O 1
ATOM 676 N N . ALA A 1 95 ? -11.229 -5.532 3.659 1.00 92.69 95 ALA A N 1
ATOM 677 C CA . ALA A 1 95 ? -12.543 -5.239 3.099 1.00 92.69 95 ALA A CA 1
ATOM 678 C C . ALA A 1 95 ? -13.708 -5.596 4.038 1.00 92.69 95 ALA A C 1
ATOM 680 O O . ALA A 1 95 ? -14.809 -5.104 3.796 1.00 92.69 95 ALA A O 1
ATOM 681 N N . GLY A 1 96 ? -13.454 -6.386 5.091 1.00 82.31 96 GLY A N 1
ATOM 682 C CA . GLY A 1 96 ? -14.487 -6.968 5.952 1.00 82.31 96 GLY A CA 1
ATOM 683 C C . GLY A 1 96 ? -14.976 -8.291 5.394 1.00 82.31 96 GLY A C 1
ATOM 684 O O . GLY A 1 96 ? -15.892 -8.260 4.546 1.00 82.31 96 GLY A O 1
#

Secondary structure (DSSP, 8-state):
-HHHHHHHHHHHHHHHTT----HHHHHHHHHHHHHHHHHS---HHHHHHHHHHHHHTTS-HHHHHHHHHHHHHHHGGGS-HHHHHHHHHHHHHHH-

Sequence (96 aa):
MALAALMSARLARGVATGETLQLGERVTRAAAAKVWLASLALPATTRVPFARCVESTTGTSLDVAGALRSLVAAAGAHLDGPSVQELERLARQLAG

pLDDT: mean 92.19, std 6.89, range [58.62, 96.81]

Foldseek 3Di:
DVVLLVLLLVLLVCQLVVPVDDLVNLVVSLVVSLVVLVPDPDDPQLNVLSNQLSVQSSDALLSNLVSLVVNCVRCVVVDDPVSSVSSNVSSVSSND